Protein AF-A0A257CGD8-F1 (afdb_monomer_lite)

Foldseek 3Di:
DLVVLVVVLVVQLVVLVVVLVVVCVCLVDDLVVLVVVLVVCCPDPNVVVCCVVPNPVSVVSVVVSVVSVVCCVVCVVCVVVVSVCSSVVSNCVSVVVSVVVVVVVVVPDDDPDDD

Secondary structure (DSSP, 8-state):
-HHHHHHHHHHHHHHHHHHHHHHHHHHHS-THHHHHHHHHHHTSHHHHHHHHHSTTHHHHHHHHHHHHHHHHHHHTTTHHHHHHHHHHHHHHHHHHHHHHHHHHHHHHSPPP---

pLDDT: mean 77.37, std 9.09, range [54.97, 90.75]

Sequence (115 aa):
MMAALWIVTAIALLLWSALAAGLWALLSIDPAWVAELHTRMADTKLGDLLDVWLGGWDEWLAWAIELSQGLLRSLQGWLVWILGAVWGLGTLVVLGITGLLHLAIRESQPKPLSS

Structure (mmCIF, N/CA/C/O backbone):
data_AF-A0A257CGD8-F1
#
_entry.id   AF-A0A257CGD8-F1
#
loop_
_atom_site.group_PDB
_atom_site.id
_atom_site.type_symbol
_atom_site.label_atom_id
_atom_site.label_alt_id
_atom_site.label_comp_id
_atom_site.label_asym_id
_atom_site.label_entity_id
_atom_site.label_seq_id
_atom_site.pdbx_PDB_ins_code
_atom_site.Cartn_x
_atom_site.Cartn_y
_atom_site.Cartn_z
_atom_site.occupancy
_atom_site.B_iso_or_equiv
_atom_site.auth_seq_id
_atom_site.auth_comp_id
_atom_site.auth_asym_id
_atom_site.auth_atom_id
_atom_site.pdbx_PDB_model_num
ATOM 1 N N . MET A 1 1 ? -14.289 -3.463 22.677 1.00 66.88 1 MET A N 1
ATOM 2 C CA . MET A 1 1 ? -14.528 -2.854 21.345 1.00 66.88 1 MET A CA 1
ATOM 3 C C . MET A 1 1 ? -13.400 -1.914 20.936 1.00 66.88 1 MET A C 1
ATOM 5 O O . MET A 1 1 ? -12.874 -2.084 19.848 1.00 66.88 1 MET A O 1
ATOM 9 N N . MET A 1 2 ? -12.945 -1.010 21.813 1.00 74.50 2 MET A N 1
ATOM 10 C CA . MET A 1 2 ? -11.871 -0.063 21.476 1.00 74.50 2 MET A CA 1
ATOM 11 C C . MET A 1 2 ? -10.523 -0.688 21.122 1.00 74.50 2 MET A C 1
ATOM 13 O O . MET A 1 2 ? -9.925 -0.326 20.118 1.00 74.50 2 MET A O 1
ATOM 17 N N . ALA A 1 3 ? -10.063 -1.661 21.911 1.00 81.62 3 ALA A N 1
ATOM 18 C CA . ALA A 1 3 ? -8.816 -2.363 21.618 1.00 81.62 3 ALA A CA 1
ATOM 19 C C . ALA A 1 3 ? -8.881 -3.107 20.271 1.00 81.62 3 ALA A C 1
ATOM 21 O O . ALA A 1 3 ? -7.931 -3.067 19.503 1.00 81.62 3 ALA A O 1
ATOM 22 N N . ALA A 1 4 ? -10.026 -3.720 19.949 1.00 82.38 4 ALA A N 1
ATOM 23 C CA . ALA A 1 4 ? -10.228 -4.422 18.682 1.00 82.38 4 ALA A CA 1
ATOM 24 C C . ALA A 1 4 ? -10.179 -3.473 17.472 1.00 82.38 4 ALA A C 1
ATOM 26 O O . ALA A 1 4 ? -9.545 -3.814 16.479 1.00 82.38 4 ALA A O 1
ATOM 27 N N . LEU A 1 5 ? -10.777 -2.276 17.576 1.00 87.00 5 LEU A N 1
ATOM 28 C CA . LEU A 1 5 ? -10.689 -1.233 16.545 1.00 87.00 5 LEU A CA 1
ATOM 29 C C . LEU A 1 5 ? -9.220 -0.927 16.219 1.00 87.00 5 LEU A C 1
ATOM 31 O O . LEU A 1 5 ? -8.806 -1.037 15.073 1.00 87.00 5 LEU A O 1
ATOM 35 N N . TRP A 1 6 ? -8.420 -0.625 17.241 1.00 86.88 6 TRP A N 1
ATOM 36 C CA . TRP A 1 6 ? -7.012 -0.275 17.061 1.00 86.88 6 TRP A CA 1
ATOM 37 C C . TRP A 1 6 ? -6.139 -1.442 16.594 1.00 86.88 6 TRP A C 1
ATOM 39 O O . TRP A 1 6 ? -5.196 -1.214 15.840 1.00 86.88 6 TRP A O 1
ATOM 49 N N . ILE A 1 7 ? -6.457 -2.683 16.979 1.00 90.00 7 ILE A N 1
ATOM 50 C CA . ILE A 1 7 ? -5.786 -3.879 16.444 1.00 90.00 7 ILE A CA 1
ATOM 51 C C . ILE A 1 7 ? -6.052 -4.006 14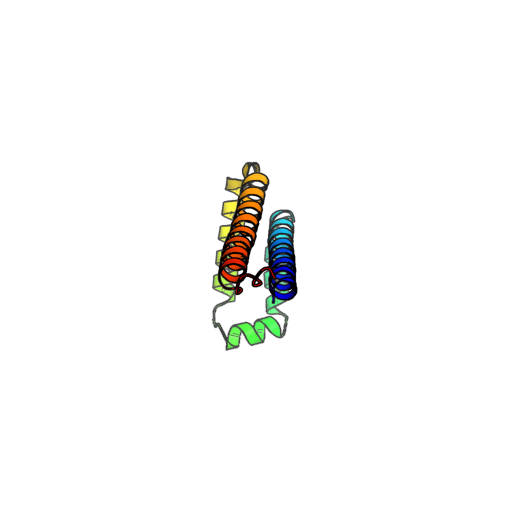.941 1.00 90.00 7 ILE A C 1
ATOM 53 O O . ILE A 1 7 ? -5.112 -4.191 14.173 1.00 90.00 7 ILE A O 1
ATOM 57 N N . VAL A 1 8 ? -7.306 -3.859 14.503 1.00 88.56 8 VAL A N 1
ATOM 58 C CA . VAL A 1 8 ? -7.655 -3.897 13.073 1.00 88.56 8 VAL A CA 1
ATOM 59 C C . VAL A 1 8 ? -6.971 -2.759 12.319 1.00 88.56 8 VAL A C 1
ATOM 61 O O . VAL A 1 8 ? -6.418 -2.992 11.248 1.00 88.56 8 VAL A O 1
ATOM 64 N N . THR A 1 9 ? -6.924 -1.556 12.889 1.00 87.62 9 THR A N 1
ATOM 65 C CA . THR A 1 9 ? -6.192 -0.424 12.307 1.00 87.62 9 THR A CA 1
ATOM 66 C C . THR A 1 9 ? -4.699 -0.711 12.184 1.00 87.62 9 THR A C 1
ATOM 68 O O . THR A 1 9 ? -4.114 -0.433 11.142 1.00 87.62 9 THR A O 1
ATOM 71 N N . ALA A 1 10 ? -4.074 -1.297 13.208 1.00 88.75 10 ALA A N 1
ATOM 72 C CA . ALA A 1 10 ? -2.664 -1.671 13.161 1.00 88.75 10 ALA A CA 1
ATOM 73 C C . ALA A 1 10 ? -2.397 -2.724 12.075 1.00 88.75 10 ALA A C 1
ATOM 75 O O . ALA A 1 10 ? -1.437 -2.589 11.321 1.00 88.75 10 ALA A O 1
ATOM 76 N N . ILE A 1 11 ? -3.275 -3.723 11.939 1.00 90.00 11 ILE A N 1
ATOM 77 C CA . ILE A 1 11 ? -3.202 -4.721 10.862 1.00 90.00 11 ILE A CA 1
ATOM 78 C C . ILE A 1 11 ? -3.372 -4.050 9.493 1.00 90.00 11 ILE A C 1
ATOM 80 O O . ILE A 1 11 ? -2.589 -4.314 8.586 1.00 90.00 11 ILE A O 1
ATOM 84 N N . ALA A 1 12 ? -4.344 -3.151 9.340 1.00 85.88 12 ALA A N 1
ATOM 85 C CA . ALA A 1 12 ? -4.567 -2.423 8.094 1.00 85.88 12 ALA A CA 1
ATOM 86 C C . ALA A 1 12 ? -3.353 -1.561 7.711 1.00 85.88 12 ALA A C 1
ATOM 88 O O . ALA A 1 12 ? -2.947 -1.560 6.552 1.00 85.88 12 ALA A O 1
ATOM 89 N N . LEU A 1 13 ? -2.728 -0.883 8.678 1.00 87.69 13 LEU A N 1
ATOM 90 C CA . LEU A 1 13 ? -1.504 -0.107 8.462 1.00 87.69 13 LEU A CA 1
ATOM 91 C C . LEU A 1 13 ? -0.296 -0.989 8.138 1.00 87.69 13 LEU A C 1
ATOM 93 O O . LEU A 1 13 ? 0.523 -0.606 7.304 1.00 87.69 13 LEU A O 1
ATOM 97 N N . LEU A 1 14 ? -0.185 -2.162 8.765 1.00 89.69 14 LEU A N 1
ATOM 98 C CA . LEU A 1 14 ? 0.845 -3.150 8.443 1.00 89.69 14 LEU A CA 1
ATOM 99 C C . LEU A 1 14 ? 0.684 -3.659 7.011 1.00 89.69 14 LEU A C 1
ATOM 101 O O . LEU A 1 14 ? 1.655 -3.660 6.262 1.00 89.69 14 LEU A O 1
ATOM 105 N N . LEU A 1 15 ? -0.535 -4.028 6.611 1.00 87.94 15 LEU A N 1
ATOM 106 C CA . LEU A 1 15 ? -0.837 -4.462 5.246 1.00 87.94 15 LEU A CA 1
ATOM 107 C C . LEU A 1 15 ? -0.585 -3.342 4.235 1.00 87.94 15 LEU A C 1
ATOM 109 O O . LEU A 1 15 ? 0.044 -3.575 3.208 1.00 87.94 15 LEU A O 1
ATOM 113 N N . TRP A 1 16 ? -1.009 -2.116 4.543 1.00 89.38 16 TRP A N 1
ATOM 114 C CA . TRP A 1 16 ? -0.750 -0.945 3.708 1.00 89.38 16 TRP A CA 1
ATOM 115 C C . TRP A 1 16 ? 0.746 -0.667 3.551 1.00 89.38 16 TRP A C 1
ATOM 117 O O . TRP A 1 16 ? 1.227 -0.426 2.447 1.00 89.38 16 TRP A O 1
ATOM 127 N N . SER A 1 17 ? 1.501 -0.755 4.645 1.00 85.19 17 SER A N 1
ATOM 128 C CA . SER A 1 17 ? 2.952 -0.566 4.624 1.00 85.19 17 SER A CA 1
ATOM 129 C C . SER A 1 17 ? 3.655 -1.693 3.871 1.00 85.19 17 SER A C 1
ATOM 131 O O . SER A 1 17 ? 4.589 -1.416 3.128 1.00 85.19 17 SER A O 1
ATOM 133 N N . ALA A 1 18 ? 3.186 -2.938 3.990 1.00 85.12 18 ALA A N 1
ATOM 134 C CA . ALA A 1 18 ? 3.693 -4.065 3.211 1.00 85.12 18 ALA A CA 1
ATOM 135 C C . ALA A 1 18 ? 3.407 -3.894 1.711 1.00 85.12 18 ALA A C 1
ATOM 137 O O . ALA A 1 18 ? 4.289 -4.142 0.895 1.00 85.12 18 ALA A O 1
ATOM 138 N N . LEU A 1 19 ? 2.216 -3.411 1.343 1.00 81.81 19 LEU A N 1
ATOM 139 C CA . LEU A 1 19 ? 1.865 -3.089 -0.042 1.00 81.81 19 LEU A CA 1
ATOM 140 C C . LEU A 1 19 ? 2.722 -1.948 -0.594 1.00 81.81 19 LEU A C 1
ATOM 142 O O . LEU A 1 19 ? 3.252 -2.067 -1.693 1.00 81.81 19 LEU A O 1
ATOM 146 N N . ALA A 1 20 ? 2.901 -0.867 0.165 1.00 81.88 20 ALA A N 1
ATOM 147 C CA . ALA A 1 20 ? 3.738 0.257 -0.242 1.00 81.88 20 ALA A CA 1
ATOM 148 C C . ALA A 1 20 ? 5.220 -0.135 -0.348 1.00 81.88 20 ALA A C 1
ATOM 150 O O . ALA A 1 20 ? 5.895 0.279 -1.286 1.00 81.88 20 ALA A O 1
ATOM 151 N N . ALA A 1 21 ? 5.717 -0.965 0.574 1.00 80.00 21 ALA A N 1
ATOM 152 C CA . ALA A 1 21 ? 7.071 -1.509 0.527 1.00 80.00 21 ALA A CA 1
ATOM 153 C C . ALA A 1 21 ? 7.254 -2.477 -0.646 1.00 80.00 21 ALA A C 1
ATOM 155 O O . ALA A 1 21 ? 8.277 -2.420 -1.320 1.00 80.00 21 ALA A O 1
ATOM 156 N N . GLY A 1 22 ? 6.257 -3.321 -0.925 1.00 77.38 22 GLY A N 1
ATOM 157 C CA . GLY A 1 22 ? 6.227 -4.183 -2.103 1.00 77.38 22 GLY A CA 1
ATOM 158 C C . GLY A 1 22 ? 6.262 -3.356 -3.382 1.00 77.38 22 GLY A C 1
ATOM 159 O O . GLY A 1 22 ? 7.129 -3.568 -4.218 1.00 77.38 22 GLY A O 1
ATOM 160 N N . LEU A 1 23 ? 5.400 -2.345 -3.493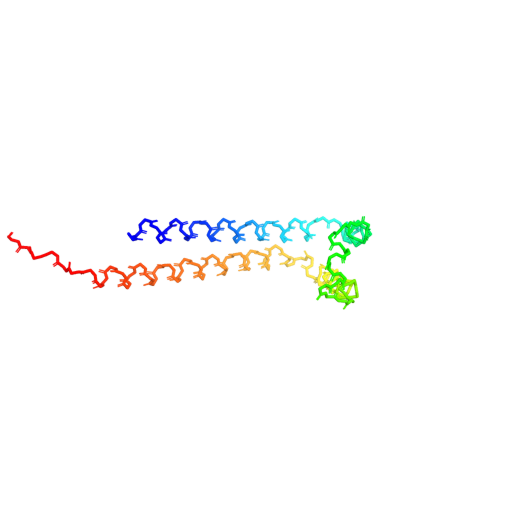 1.00 78.56 23 LEU A N 1
ATOM 161 C CA . LEU A 1 23 ? 5.382 -1.422 -4.624 1.00 78.56 23 LEU A CA 1
ATOM 162 C C . LEU A 1 23 ? 6.722 -0.687 -4.776 1.00 78.56 23 LEU A C 1
ATOM 164 O O . LEU A 1 23 ? 7.244 -0.591 -5.879 1.00 78.56 23 LEU A O 1
ATOM 168 N N . TRP A 1 24 ? 7.322 -0.219 -3.682 1.00 71.19 24 TRP A N 1
ATOM 169 C CA . TRP A 1 24 ? 8.647 0.399 -3.712 1.00 71.19 24 TRP A CA 1
ATOM 170 C C . TRP A 1 24 ? 9.728 -0.587 -4.171 1.00 71.19 24 TRP A C 1
ATOM 172 O O . TRP A 1 24 ? 10.518 -0.250 -5.048 1.00 71.19 24 TRP A O 1
ATOM 182 N N . ALA A 1 25 ? 9.732 -1.818 -3.652 1.00 71.00 25 ALA A N 1
ATOM 183 C CA . ALA A 1 25 ? 10.662 -2.865 -4.064 1.00 71.00 25 ALA A CA 1
ATOM 184 C C . ALA A 1 25 ? 10.518 -3.169 -5.562 1.00 71.00 25 ALA A C 1
ATOM 186 O O . ALA A 1 25 ? 11.510 -3.119 -6.284 1.00 71.00 25 ALA A O 1
ATOM 187 N N . LEU A 1 26 ? 9.284 -3.364 -6.041 1.00 67.44 26 LEU A N 1
ATOM 188 C CA . LEU A 1 26 ? 8.962 -3.552 -7.457 1.00 67.44 26 LEU A CA 1
ATOM 189 C C . LEU A 1 26 ? 9.518 -2.416 -8.331 1.00 67.44 26 LEU A C 1
ATOM 191 O O . LEU A 1 26 ? 10.098 -2.660 -9.385 1.00 67.44 26 LEU A O 1
ATOM 195 N N . LEU A 1 27 ? 9.338 -1.171 -7.897 1.00 67.81 27 LEU A N 1
ATOM 196 C CA . LEU A 1 27 ? 9.719 0.011 -8.666 1.00 67.81 27 LEU A CA 1
ATOM 197 C C . LEU A 1 27 ? 11.214 0.371 -8.538 1.00 67.81 27 LEU A C 1
ATOM 199 O O . LEU A 1 27 ? 11.727 1.137 -9.351 1.00 67.81 27 LEU A O 1
ATOM 203 N N . SER A 1 28 ? 11.908 -0.152 -7.523 1.00 65.38 28 SER A N 1
ATOM 204 C CA . SER A 1 28 ? 13.331 0.113 -7.251 1.00 65.38 28 SER A CA 1
ATOM 205 C C . SER A 1 28 ? 14.293 -0.889 -7.901 1.00 65.38 28 SER A C 1
ATOM 207 O O . SER A 1 28 ? 15.471 -0.573 -8.068 1.00 65.38 28 SER A O 1
ATOM 209 N N . ILE A 1 29 ? 13.813 -2.084 -8.266 1.00 62.72 29 ILE A N 1
ATOM 210 C CA . ILE A 1 29 ? 14.606 -3.123 -8.938 1.00 62.72 29 ILE A CA 1
ATOM 211 C C . ILE A 1 29 ? 14.552 -2.885 -10.457 1.00 62.72 29 ILE A C 1
ATOM 213 O O . ILE A 1 29 ? 13.525 -2.473 -10.993 1.00 62.72 29 ILE A O 1
ATOM 217 N N . ASP A 1 30 ? 15.665 -3.149 -11.147 1.00 63.09 30 ASP A N 1
ATOM 218 C CA . ASP A 1 30 ? 15.832 -3.004 -12.601 1.00 63.09 30 ASP A CA 1
ATOM 219 C C . ASP A 1 30 ? 14.647 -3.590 -13.398 1.00 63.09 30 ASP A C 1
ATOM 221 O O . ASP A 1 30 ? 14.408 -4.790 -13.282 1.00 63.09 30 ASP A O 1
ATOM 225 N N . PRO A 1 31 ? 13.940 -2.815 -14.246 1.00 59.66 31 PRO A N 1
ATOM 226 C CA . PRO A 1 31 ? 12.746 -3.258 -14.978 1.00 59.66 31 PRO A CA 1
ATOM 227 C C . PRO A 1 31 ? 12.879 -4.581 -15.756 1.00 59.66 31 PRO A C 1
ATOM 229 O O . PRO A 1 31 ? 11.854 -5.172 -16.107 1.00 59.66 31 PRO A O 1
ATOM 232 N N . ALA A 1 32 ? 14.098 -5.080 -15.992 1.00 64.88 32 ALA A N 1
ATOM 233 C CA . ALA A 1 32 ? 14.359 -6.436 -16.476 1.00 64.88 32 ALA A CA 1
ATOM 234 C C . ALA A 1 32 ? 13.701 -7.552 -15.631 1.00 64.88 32 ALA A C 1
ATOM 236 O O . ALA A 1 32 ? 13.252 -8.552 -16.197 1.00 64.88 32 ALA A O 1
ATOM 237 N N . TRP A 1 33 ? 13.563 -7.379 -14.307 1.00 66.56 33 TRP A N 1
ATOM 238 C CA . TRP A 1 33 ? 12.948 -8.382 -13.417 1.00 66.56 33 TRP A CA 1
ATOM 239 C C . TRP A 1 33 ? 11.476 -8.654 -13.769 1.00 66.56 33 TRP A C 1
ATOM 241 O O . TRP A 1 33 ? 10.955 -9.741 -13.526 1.00 66.56 33 TRP A O 1
ATOM 251 N N . VAL A 1 34 ? 10.806 -7.675 -14.379 1.00 63.78 34 VAL A N 1
ATOM 252 C CA . VAL A 1 34 ? 9.391 -7.741 -14.742 1.00 63.78 34 VAL A CA 1
ATOM 253 C C . VAL A 1 34 ? 9.162 -8.635 -15.969 1.00 63.78 34 VAL A C 1
ATOM 255 O O . VAL A 1 34 ? 8.215 -9.420 -16.004 1.00 63.78 34 VAL A O 1
ATOM 258 N N . ALA A 1 35 ? 10.075 -8.582 -16.945 1.00 63.16 35 ALA A N 1
ATOM 259 C CA . ALA A 1 35 ? 10.087 -9.501 -18.086 1.00 63.16 35 ALA A CA 1
ATOM 260 C C . ALA A 1 35 ? 10.391 -10.946 -17.640 1.00 63.16 35 ALA A C 1
ATOM 262 O O . ALA A 1 35 ? 9.839 -11.917 -18.167 1.00 63.16 35 ALA A O 1
ATOM 263 N N . GLU A 1 36 ? 11.221 -11.088 -16.607 1.00 70.69 36 GLU A N 1
ATOM 264 C CA . GLU A 1 36 ? 11.507 -12.378 -15.984 1.00 70.69 36 GLU A CA 1
ATOM 265 C C . GLU A 1 36 ? 10.302 -12.913 -15.188 1.00 70.69 36 GLU A C 1
ATOM 267 O O . GLU A 1 36 ? 10.044 -14.116 -15.199 1.00 70.69 36 GLU A O 1
ATOM 272 N N . LEU A 1 37 ? 9.512 -12.035 -14.557 1.00 69.06 37 LEU A N 1
ATOM 273 C CA . LEU A 1 37 ? 8.293 -12.397 -13.827 1.00 69.06 37 LEU A CA 1
ATOM 274 C C . LEU A 1 37 ? 7.206 -12.963 -14.752 1.00 69.06 37 LEU A C 1
ATOM 276 O O . LEU A 1 37 ? 6.573 -13.951 -14.391 1.00 69.06 37 LEU A O 1
ATOM 280 N N . HIS A 1 38 ? 7.018 -12.376 -15.940 1.00 65.06 38 HIS A N 1
ATOM 281 C CA . HIS A 1 38 ? 6.099 -12.903 -16.957 1.00 65.06 38 HIS A CA 1
ATOM 282 C C . HIS A 1 38 ? 6.485 -14.335 -17.352 1.00 65.06 38 HIS A C 1
ATOM 284 O O . HIS A 1 38 ? 5.675 -15.253 -17.250 1.00 65.06 38 HIS A O 1
ATOM 290 N N . THR A 1 39 ? 7.763 -14.540 -17.684 1.00 68.50 39 THR A N 1
ATOM 291 C CA . THR A 1 39 ? 8.303 -15.861 -18.041 1.00 68.50 39 THR A CA 1
ATOM 292 C C . THR A 1 39 ? 8.139 -16.870 -16.899 1.00 68.50 39 THR A C 1
ATOM 294 O O . THR A 1 39 ? 7.729 -18.004 -17.120 1.00 68.50 39 THR A O 1
ATOM 297 N N . ARG A 1 40 ? 8.401 -16.456 -15.652 1.00 71.44 40 ARG A N 1
ATOM 298 C CA . ARG A 1 40 ? 8.262 -17.328 -14.476 1.00 71.44 40 ARG A CA 1
ATOM 299 C C . ARG A 1 40 ? 6.809 -17.628 -14.112 1.00 71.44 40 ARG A C 1
ATOM 301 O O . ARG A 1 40 ? 6.554 -18.706 -13.591 1.00 71.44 40 ARG A O 1
ATOM 308 N N . MET A 1 41 ? 5.872 -16.705 -14.331 1.00 68.62 41 MET A N 1
ATOM 309 C CA . MET A 1 41 ? 4.454 -16.947 -14.042 1.00 68.62 41 MET A CA 1
ATOM 310 C C . MET A 1 41 ? 3.804 -17.852 -15.085 1.00 68.62 41 MET A C 1
ATOM 312 O O . MET A 1 41 ? 3.022 -18.717 -14.691 1.00 68.62 41 MET A O 1
ATOM 316 N N . ALA A 1 42 ? 4.179 -17.714 -16.361 1.00 68.19 42 ALA A N 1
ATOM 317 C CA . ALA A 1 42 ? 3.706 -18.578 -17.442 1.00 68.19 42 ALA A CA 1
ATOM 318 C C . ALA A 1 42 ? 4.038 -20.066 -17.203 1.00 68.19 42 ALA A C 1
ATOM 320 O O . ALA A 1 42 ? 3.235 -20.930 -17.523 1.00 68.19 42 ALA A O 1
ATOM 321 N N . ASP A 1 43 ? 5.169 -20.361 -16.554 1.00 72.56 43 ASP A N 1
ATOM 322 C CA . ASP A 1 43 ? 5.597 -21.733 -16.231 1.00 72.56 43 ASP A CA 1
ATOM 323 C C . ASP A 1 43 ? 5.049 -22.274 -14.892 1.00 72.56 43 ASP A C 1
ATOM 325 O O . ASP A 1 43 ? 5.430 -23.357 -14.436 1.00 72.56 43 ASP A O 1
ATOM 329 N N . THR A 1 44 ? 4.162 -21.540 -14.211 1.00 74.69 44 THR A N 1
ATOM 330 C CA . THR A 1 44 ? 3.611 -21.965 -12.913 1.00 74.69 44 THR A CA 1
ATOM 331 C C . THR A 1 44 ? 2.143 -22.349 -13.005 1.00 74.69 44 THR A C 1
ATOM 333 O O . THR A 1 44 ? 1.371 -21.740 -13.734 1.00 74.69 44 THR A O 1
ATOM 336 N N . LYS A 1 45 ? 1.705 -23.258 -12.119 1.00 75.81 45 LYS A N 1
ATOM 337 C CA . LYS A 1 45 ? 0.276 -23.581 -11.905 1.00 75.81 45 LYS A CA 1
ATOM 338 C C . LYS A 1 45 ? -0.611 -22.359 -11.637 1.00 75.81 45 LYS A C 1
ATOM 340 O O . LYS A 1 45 ? -1.831 -22.451 -11.706 1.00 75.81 45 LYS A O 1
ATOM 345 N N . LEU A 1 46 ? -0.003 -21.247 -11.235 1.00 71.81 46 LEU A N 1
ATOM 346 C CA . LEU A 1 46 ? -0.686 -19.993 -10.973 1.00 71.81 46 LEU A CA 1
ATOM 347 C C . LEU A 1 46 ? -1.046 -19.276 -12.284 1.00 71.81 46 LEU A C 1
ATOM 349 O O . LEU A 1 46 ? -2.135 -18.719 -12.358 1.00 71.81 46 LEU A O 1
ATOM 353 N N . GLY A 1 47 ? -0.193 -19.374 -13.312 1.00 70.38 47 GLY A N 1
ATOM 354 C CA . GLY A 1 47 ? -0.495 -18.959 -14.685 1.00 70.38 47 GLY A CA 1
ATOM 355 C C . GLY A 1 47 ? -1.642 -19.772 -15.283 1.00 70.38 47 GLY A C 1
ATOM 356 O O . GLY A 1 47 ? -2.613 -19.187 -15.747 1.00 70.38 47 GLY A O 1
ATOM 357 N N . ASP A 1 48 ? -1.618 -21.101 -15.128 1.00 77.25 48 ASP A N 1
ATOM 358 C CA . ASP A 1 48 ? -2.715 -21.975 -15.586 1.00 77.25 48 ASP A CA 1
ATOM 359 C C . ASP A 1 48 ? -4.061 -21.628 -14.922 1.00 77.25 48 ASP A C 1
ATOM 361 O O . ASP A 1 48 ? -5.116 -21.629 -15.556 1.00 77.25 48 ASP A O 1
ATOM 365 N N . LEU A 1 49 ? -4.045 -21.334 -13.616 1.00 82.19 49 LEU A N 1
ATOM 366 C CA . LEU A 1 49 ? -5.241 -20.918 -12.877 1.00 82.19 49 LEU A CA 1
ATOM 367 C C . LEU A 1 49 ? -5.737 -19.538 -13.317 1.00 82.19 49 LEU A C 1
ATOM 369 O O . LEU A 1 49 ? -6.951 -19.326 -13.383 1.00 82.19 49 LEU A O 1
ATOM 373 N N . LEU A 1 50 ? -4.815 -18.614 -13.594 1.00 78.44 50 LEU A N 1
ATOM 374 C CA . LEU A 1 50 ? -5.128 -17.279 -14.093 1.00 78.44 50 LEU A CA 1
ATOM 375 C C . LEU A 1 50 ? -5.723 -17.333 -15.496 1.00 78.44 50 LEU A C 1
ATOM 377 O O . LEU A 1 50 ? -6.718 -16.659 -15.718 1.00 78.44 50 LEU A O 1
ATOM 381 N N . ASP A 1 51 ? -5.221 -18.184 -16.387 1.00 80.69 51 ASP A N 1
ATOM 382 C CA . ASP A 1 51 ? -5.797 -18.368 -17.724 1.00 80.69 51 ASP A CA 1
ATOM 383 C C . ASP A 1 51 ? -7.232 -18.894 -17.681 1.00 80.69 51 ASP A C 1
ATOM 385 O O . ASP A 1 51 ? -8.087 -18.466 -18.458 1.00 80.69 51 ASP A O 1
ATOM 389 N N . VAL A 1 52 ? -7.533 -19.792 -16.739 1.00 83.25 52 VAL A N 1
ATOM 390 C CA . VAL A 1 52 ? -8.892 -20.323 -16.559 1.00 83.25 52 VAL A CA 1
ATOM 391 C C . VAL A 1 52 ? -9.851 -19.255 -16.029 1.00 83.25 52 VAL A C 1
ATOM 393 O O . VAL A 1 52 ? -11.020 -19.227 -16.415 1.00 83.25 52 VAL A O 1
ATOM 396 N N . TRP A 1 53 ? -9.385 -18.395 -15.122 1.00 82.38 53 TRP A N 1
ATOM 397 C CA . TRP A 1 53 ? -10.218 -17.363 -14.497 1.00 82.38 53 TRP A CA 1
ATOM 398 C C . TRP A 1 53 ? -10.310 -16.072 -15.310 1.00 82.38 53 TRP A C 1
ATOM 400 O O . TRP A 1 53 ? -11.315 -15.363 -15.240 1.00 82.38 53 TRP A O 1
ATOM 410 N N . LEU A 1 54 ? -9.250 -15.747 -16.038 1.00 73.44 54 LEU A N 1
ATOM 411 C CA . LEU A 1 54 ? -9.020 -14.461 -16.669 1.00 73.44 54 LEU A CA 1
ATOM 412 C C . LEU A 1 54 ? -8.204 -14.682 -17.951 1.00 73.44 54 LEU A C 1
ATOM 414 O O . LEU A 1 54 ? -7.026 -14.350 -18.033 1.00 73.44 54 LEU A O 1
ATOM 418 N N . GLY A 1 55 ? -8.843 -15.279 -18.957 1.00 75.62 55 GLY A N 1
ATOM 419 C CA . GLY A 1 55 ? -8.213 -15.500 -20.258 1.00 75.62 55 GLY A CA 1
ATOM 420 C C . GLY A 1 55 ? -7.681 -14.191 -20.852 1.00 75.62 55 GLY A C 1
ATOM 421 O O . GLY A 1 55 ? -8.397 -13.186 -20.877 1.00 75.62 55 GLY A O 1
ATOM 422 N N . GLY A 1 56 ? -6.425 -14.205 -21.304 1.00 75.25 56 GLY A N 1
ATOM 423 C CA . GLY A 1 56 ? -5.717 -13.014 -21.790 1.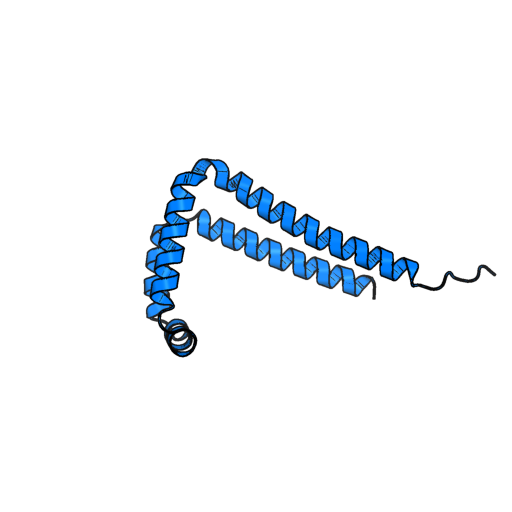00 75.25 56 GLY A CA 1
ATOM 424 C C . GLY A 1 56 ? -5.065 -12.170 -20.685 1.00 75.25 56 GLY A C 1
ATOM 425 O O . GLY A 1 56 ? -4.752 -11.000 -20.904 1.00 75.25 56 GLY A O 1
ATOM 426 N N . TRP A 1 57 ? -4.899 -12.705 -19.467 1.00 79.88 57 TRP A N 1
ATOM 427 C CA . TRP A 1 57 ? -4.215 -12.001 -18.371 1.00 79.88 57 TRP A CA 1
ATOM 428 C C . TRP A 1 57 ? -2.761 -11.650 -18.709 1.00 79.88 57 TRP A C 1
ATOM 430 O O . TRP A 1 57 ? -2.238 -10.681 -18.162 1.00 79.88 57 TRP A O 1
ATOM 440 N N . ASP A 1 58 ? -2.124 -12.412 -19.594 1.00 73.44 58 ASP A N 1
ATOM 441 C CA . ASP A 1 58 ? -0.769 -12.209 -20.098 1.00 73.44 58 ASP A CA 1
ATOM 442 C C . ASP A 1 58 ? -0.646 -10.891 -20.875 1.00 73.44 58 ASP A C 1
ATOM 444 O O . ASP A 1 58 ? 0.267 -10.106 -20.613 1.00 73.44 58 ASP A O 1
ATOM 448 N N . GLU A 1 59 ? -1.614 -10.579 -21.740 1.00 78.94 59 GLU A N 1
ATOM 449 C CA . GLU A 1 59 ? -1.680 -9.311 -22.480 1.00 78.94 59 GLU A CA 1
ATOM 450 C C . GLU A 1 59 ? -1.914 -8.120 -21.541 1.00 78.94 59 GLU A C 1
ATOM 452 O O . GLU A 1 59 ? -1.261 -7.078 -21.662 1.00 78.94 59 GLU A O 1
ATOM 457 N N . TRP A 1 60 ? -2.800 -8.279 -20.552 1.00 77.56 60 TRP A N 1
ATOM 458 C CA . TRP A 1 60 ? -3.030 -7.261 -19.520 1.00 77.56 60 TRP A CA 1
ATOM 459 C C . TRP A 1 60 ? -1.802 -7.040 -18.646 1.00 77.56 60 TRP A C 1
ATOM 461 O O . TRP A 1 60 ? -1.492 -5.897 -18.295 1.00 77.56 60 TRP A O 1
ATOM 471 N N . LEU A 1 61 ? -1.097 -8.117 -18.302 1.00 76.19 61 LEU A N 1
ATOM 472 C CA . LEU A 1 61 ? 0.144 -8.042 -17.556 1.00 76.19 61 LEU A CA 1
ATOM 473 C C . LEU A 1 61 ? 1.200 -7.320 -18.393 1.00 76.19 61 LEU A C 1
ATOM 475 O O . LEU A 1 61 ? 1.767 -6.346 -17.914 1.00 76.19 61 LEU A O 1
ATOM 479 N N . ALA A 1 62 ? 1.420 -7.722 -19.646 1.00 73.44 62 ALA A N 1
ATOM 480 C CA . ALA A 1 62 ? 2.370 -7.080 -20.552 1.00 73.44 62 ALA A CA 1
ATOM 481 C C . ALA A 1 62 ? 2.081 -5.578 -20.710 1.00 73.44 62 ALA A C 1
ATOM 483 O O . ALA A 1 62 ? 2.989 -4.755 -20.570 1.00 73.44 62 ALA A O 1
ATOM 484 N N . TRP A 1 63 ? 0.812 -5.202 -20.886 1.00 77.69 63 TRP A N 1
ATOM 485 C CA . TRP A 1 63 ? 0.402 -3.801 -20.964 1.00 77.69 63 TRP A CA 1
ATOM 486 C C . TRP A 1 63 ? 0.653 -3.041 -19.656 1.00 77.69 63 TRP A C 1
ATOM 488 O O . TRP A 1 63 ? 1.203 -1.938 -19.665 1.00 77.69 63 TRP A O 1
ATOM 498 N N . ALA A 1 64 ? 0.309 -3.636 -18.511 1.00 71.12 64 ALA A N 1
ATOM 499 C CA . ALA A 1 64 ? 0.580 -3.044 -17.204 1.00 71.12 64 ALA A CA 1
ATOM 500 C C . ALA A 1 64 ? 2.087 -2.856 -16.975 1.00 71.12 64 ALA A C 1
ATOM 502 O O . ALA A 1 64 ? 2.501 -1.847 -16.403 1.00 71.12 64 ALA A O 1
ATOM 503 N N . ILE A 1 65 ? 2.910 -3.789 -17.455 1.00 71.62 65 ILE A N 1
ATOM 504 C CA . ILE A 1 65 ? 4.371 -3.745 -17.374 1.00 71.62 65 ILE A CA 1
ATOM 505 C C . ILE A 1 65 ? 4.930 -2.610 -18.235 1.00 71.62 65 ILE A C 1
ATOM 507 O O . ILE A 1 65 ? 5.698 -1.793 -17.725 1.00 71.62 65 ILE A O 1
ATOM 511 N N . GLU A 1 66 ? 4.531 -2.512 -19.503 1.00 74.25 66 GLU A N 1
ATOM 512 C CA . GLU A 1 66 ? 4.965 -1.432 -20.398 1.00 74.25 66 GLU A CA 1
ATOM 513 C C . GLU A 1 66 ? 4.567 -0.056 -19.861 1.00 74.25 66 GLU A C 1
ATOM 515 O O . GLU A 1 66 ? 5.383 0.871 -19.833 1.00 74.25 66 GLU A O 1
ATOM 520 N N . LEU A 1 67 ? 3.337 0.066 -19.362 1.00 74.31 67 LEU A N 1
ATOM 521 C CA . LEU A 1 67 ? 2.834 1.304 -18.781 1.00 74.31 67 LEU A CA 1
ATOM 522 C C . LEU A 1 67 ? 3.610 1.674 -17.510 1.00 74.31 67 LEU A C 1
ATOM 524 O O . LEU A 1 67 ? 3.987 2.834 -17.330 1.00 74.31 67 LEU A O 1
ATOM 528 N N . SER A 1 68 ? 3.920 0.683 -16.670 1.00 69.56 68 SER A N 1
ATOM 529 C CA . SER A 1 68 ? 4.749 0.856 -15.472 1.00 69.56 68 SER A CA 1
ATOM 530 C C . SER A 1 68 ? 6.166 1.302 -15.825 1.00 69.56 68 SER A C 1
ATOM 532 O O . SER A 1 68 ? 6.672 2.241 -15.216 1.00 69.56 68 SER A O 1
ATOM 534 N N . GLN A 1 69 ? 6.802 0.686 -16.825 1.00 70.25 69 GLN A N 1
ATOM 535 C CA . GLN A 1 69 ? 8.146 1.054 -17.283 1.00 70.25 69 GLN A CA 1
ATOM 536 C C . GLN A 1 69 ? 8.179 2.450 -17.925 1.00 70.25 69 GLN A C 1
ATOM 538 O O . GLN A 1 69 ? 9.127 3.210 -17.704 1.00 70.25 69 GLN A O 1
ATOM 543 N N . GLY A 1 70 ? 7.142 2.811 -18.688 1.00 71.12 70 GLY A N 1
ATOM 544 C CA . GLY A 1 70 ? 6.972 4.148 -19.259 1.00 71.12 70 GLY A CA 1
ATOM 545 C C . GLY A 1 70 ? 6.819 5.218 -18.178 1.00 71.12 70 GLY A C 1
ATOM 546 O O . GLY A 1 70 ? 7.548 6.212 -18.177 1.00 71.12 70 GLY A O 1
ATOM 547 N N . LEU A 1 71 ? 5.943 4.972 -17.200 1.00 68.69 71 LEU A N 1
ATOM 548 C CA . LEU A 1 71 ? 5.767 5.840 -16.033 1.00 68.69 71 LEU A CA 1
ATOM 549 C C . LEU A 1 71 ? 7.049 5.950 -15.204 1.00 68.69 71 LEU A C 1
ATOM 551 O O . LEU A 1 71 ? 7.429 7.055 -14.826 1.00 68.69 71 LEU A O 1
ATOM 555 N N . LEU A 1 72 ? 7.749 4.839 -14.965 1.00 67.44 72 LEU A N 1
ATOM 556 C CA . LEU A 1 72 ? 9.015 4.802 -14.228 1.00 67.44 72 LEU A CA 1
ATOM 557 C C . LEU A 1 72 ? 10.106 5.643 -14.894 1.00 67.44 72 LEU A C 1
ATOM 559 O O . LEU A 1 72 ? 10.800 6.388 -14.204 1.00 67.44 72 LEU A O 1
ATOM 563 N N . ARG A 1 73 ? 10.242 5.570 -16.225 1.00 69.06 73 ARG A N 1
ATOM 564 C CA . ARG A 1 73 ? 11.191 6.418 -16.968 1.00 69.06 73 ARG A CA 1
ATOM 565 C C . ARG A 1 73 ? 10.829 7.896 -16.879 1.00 69.06 73 ARG A C 1
ATOM 567 O O . ARG A 1 73 ? 11.716 8.722 -16.688 1.00 69.06 73 ARG A O 1
ATOM 574 N N . SER A 1 74 ? 9.547 8.240 -16.991 1.00 69.44 74 SER A N 1
ATOM 575 C CA . SER A 1 74 ? 9.103 9.639 -16.927 1.00 69.44 74 SER A CA 1
ATOM 576 C C . SER A 1 74 ? 9.131 10.228 -15.514 1.00 69.44 74 SER A C 1
ATOM 578 O O . SER A 1 74 ? 9.307 11.435 -15.362 1.00 69.44 74 SER A O 1
ATOM 580 N N . LEU A 1 75 ? 8.973 9.401 -14.479 1.00 69.50 75 LEU A N 1
ATOM 581 C CA . LEU A 1 75 ? 8.826 9.834 -13.084 1.00 69.50 75 LEU A CA 1
ATOM 582 C C . LEU A 1 75 ? 10.025 9.466 -12.207 1.00 69.50 75 LEU A C 1
ATOM 584 O O . LEU A 1 75 ? 9.942 9.584 -10.986 1.00 69.50 75 LEU A O 1
ATOM 588 N N . GLN A 1 76 ? 11.151 9.069 -12.803 1.00 67.00 76 GLN A N 1
ATOM 589 C CA . GLN A 1 76 ? 12.323 8.550 -12.089 1.00 67.00 76 GLN A CA 1
ATOM 590 C C . GLN A 1 76 ? 12.827 9.496 -10.980 1.00 67.00 76 GLN A C 1
ATOM 592 O O . GLN A 1 76 ? 13.237 9.040 -9.917 1.00 67.00 76 GLN A O 1
ATOM 597 N N . GLY A 1 77 ? 12.720 10.817 -11.178 1.00 72.25 77 GLY A N 1
ATOM 598 C CA . GLY A 1 77 ? 13.076 11.826 -10.167 1.00 72.25 77 GLY A CA 1
ATOM 599 C C . GLY A 1 77 ? 12.006 12.097 -9.097 1.00 72.25 77 GLY A C 1
ATOM 600 O O . GLY A 1 77 ? 12.322 12.614 -8.028 1.00 72.25 77 GLY A O 1
ATOM 601 N N . TRP A 1 78 ? 10.746 11.743 -9.356 1.00 76.62 78 TRP A N 1
ATOM 602 C CA . TRP A 1 78 ? 9.601 12.000 -8.470 1.00 76.62 78 TRP A CA 1
ATOM 603 C C . TRP A 1 78 ? 9.095 10.748 -7.752 1.00 76.62 78 TRP A C 1
ATOM 605 O O . TRP A 1 78 ? 8.236 10.849 -6.880 1.00 76.62 78 TRP A O 1
ATOM 615 N N . LEU A 1 79 ? 9.638 9.578 -8.083 1.00 75.00 79 LEU A N 1
ATOM 616 C CA . LEU A 1 79 ? 9.185 8.277 -7.599 1.00 75.00 79 LEU A CA 1
ATOM 617 C C . LEU A 1 79 ? 9.102 8.206 -6.067 1.00 75.00 79 LEU A C 1
ATOM 619 O O . LEU A 1 79 ? 8.091 7.773 -5.520 1.00 75.00 79 LEU A O 1
ATOM 623 N N . VAL A 1 80 ? 10.132 8.703 -5.375 1.00 77.50 80 VAL A N 1
ATOM 624 C CA . VAL A 1 80 ? 10.186 8.754 -3.903 1.00 77.50 80 VAL A CA 1
ATOM 625 C C . VAL A 1 80 ? 9.082 9.648 -3.335 1.00 77.50 80 VAL A C 1
ATOM 627 O O . VAL A 1 80 ? 8.439 9.283 -2.354 1.00 77.50 80 VAL A O 1
ATOM 630 N N . TRP A 1 81 ? 8.817 10.793 -3.968 1.00 81.44 81 TRP A N 1
ATOM 631 C CA . TRP A 1 81 ? 7.777 11.726 -3.535 1.00 81.44 81 TRP A CA 1
ATOM 632 C C . TRP A 1 81 ? 6.375 11.178 -3.775 1.00 81.44 81 TRP A C 1
ATOM 634 O O . TRP A 1 81 ? 5.521 11.305 -2.904 1.00 81.44 81 TRP A O 1
ATOM 644 N N . ILE A 1 82 ? 6.143 10.529 -4.917 1.00 79.81 82 ILE A N 1
ATOM 645 C CA . ILE A 1 82 ? 4.857 9.907 -5.246 1.00 79.81 82 ILE A CA 1
ATOM 646 C C . ILE A 1 82 ? 4.584 8.735 -4.301 1.00 79.81 82 ILE A C 1
ATOM 648 O O . ILE A 1 82 ? 3.499 8.659 -3.732 1.00 79.81 82 ILE A O 1
ATOM 652 N N . LEU A 1 83 ? 5.567 7.862 -4.068 1.00 81.19 83 LEU A N 1
ATOM 653 C CA . LEU A 1 83 ? 5.430 6.740 -3.132 1.00 81.19 83 LEU A CA 1
ATOM 654 C C . LEU A 1 83 ? 5.223 7.222 -1.695 1.00 81.19 83 LEU A C 1
ATOM 656 O O . LEU A 1 83 ? 4.354 6.702 -0.997 1.00 81.19 83 LEU A O 1
ATOM 660 N N . GLY A 1 84 ? 5.957 8.256 -1.275 1.00 83.25 84 GLY A N 1
ATOM 661 C CA . GLY A 1 84 ? 5.762 8.898 0.024 1.00 83.25 84 GLY A CA 1
ATOM 662 C C . GLY A 1 84 ? 4.376 9.530 0.161 1.00 83.25 84 GLY A C 1
ATOM 663 O O . GLY A 1 84 ? 3.726 9.361 1.192 1.00 83.25 84 GLY A O 1
ATOM 664 N N . ALA A 1 85 ? 3.888 10.198 -0.887 1.00 85.12 85 ALA A N 1
ATOM 665 C CA . ALA A 1 85 ? 2.554 10.785 -0.919 1.00 85.12 85 ALA A CA 1
ATOM 666 C C . ALA A 1 85 ? 1.468 9.708 -0.853 1.00 85.12 85 ALA A C 1
ATOM 668 O O . ALA A 1 85 ? 0.567 9.823 -0.030 1.00 85.12 85 ALA A O 1
ATOM 669 N N . VAL A 1 86 ? 1.573 8.641 -1.651 1.00 84.81 86 VAL A N 1
ATOM 670 C CA . VAL A 1 86 ? 0.632 7.512 -1.628 1.00 84.81 86 VAL A CA 1
ATOM 671 C C . VAL A 1 86 ? 0.619 6.874 -0.242 1.00 84.81 86 VAL A C 1
ATOM 673 O O . VAL A 1 86 ? -0.445 6.780 0.371 1.00 84.81 86 VAL A O 1
ATOM 676 N N . TRP A 1 87 ? 1.786 6.511 0.299 1.00 88.19 87 TRP A N 1
ATOM 677 C CA . TRP A 1 87 ? 1.883 5.902 1.626 1.00 88.19 87 TRP A CA 1
ATOM 678 C C . TRP A 1 87 ? 1.306 6.807 2.723 1.00 88.19 87 TRP A C 1
ATOM 680 O O . TRP A 1 87 ? 0.509 6.343 3.548 1.00 88.19 87 TRP A O 1
ATOM 690 N N . GLY A 1 88 ? 1.656 8.097 2.704 1.00 87.69 88 GLY A N 1
ATOM 691 C CA . GLY A 1 88 ? 1.176 9.091 3.660 1.00 87.69 88 GLY A CA 1
ATOM 692 C C . GLY A 1 88 ? -0.334 9.307 3.573 1.00 87.69 88 GLY A C 1
ATOM 693 O O . GLY A 1 88 ? -1.012 9.306 4.599 1.00 87.69 88 GLY A O 1
ATOM 694 N N . LEU A 1 89 ? -0.882 9.414 2.360 1.00 89.38 89 LEU A N 1
ATOM 695 C CA . LEU A 1 89 ? -2.316 9.592 2.136 1.00 89.38 89 LEU A CA 1
ATOM 696 C C . LEU A 1 89 ? -3.106 8.373 2.627 1.00 89.38 89 LEU A C 1
ATOM 698 O O . LEU A 1 89 ? -4.086 8.531 3.352 1.00 89.38 89 LEU A O 1
ATOM 702 N N . GLY A 1 90 ? -2.650 7.159 2.304 1.00 84.81 90 GLY A N 1
ATOM 703 C CA . GLY A 1 90 ? -3.279 5.928 2.787 1.00 84.81 90 GLY A CA 1
ATOM 704 C C . GLY A 1 90 ? -3.243 5.811 4.314 1.00 84.81 90 GLY A C 1
ATOM 705 O O . GLY A 1 90 ? -4.254 5.482 4.934 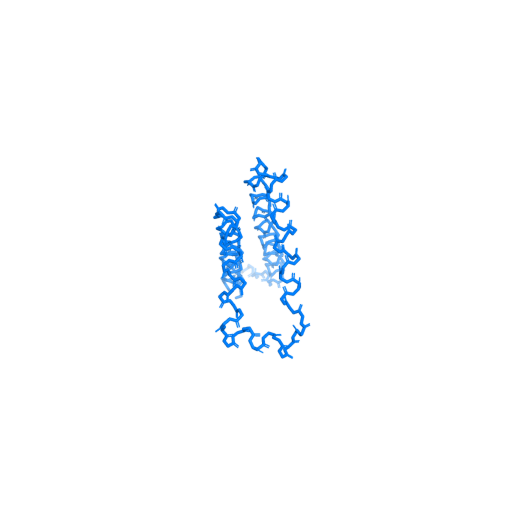1.00 84.81 90 GLY A O 1
ATOM 706 N N . THR A 1 91 ? -2.124 6.186 4.939 1.00 89.44 91 THR A N 1
ATOM 707 C CA . THR A 1 91 ? -1.997 6.224 6.405 1.00 89.44 91 THR A CA 1
ATOM 708 C C . THR A 1 91 ? -2.967 7.230 7.028 1.00 89.44 91 THR A C 1
ATOM 710 O O . THR A 1 91 ? -3.657 6.903 7.995 1.00 89.44 91 THR A O 1
ATOM 713 N N . LEU A 1 92 ? -3.078 8.433 6.453 1.00 89.75 92 LEU A N 1
ATOM 714 C CA . LEU A 1 92 ? -4.014 9.464 6.910 1.00 89.75 92 LEU A CA 1
ATOM 715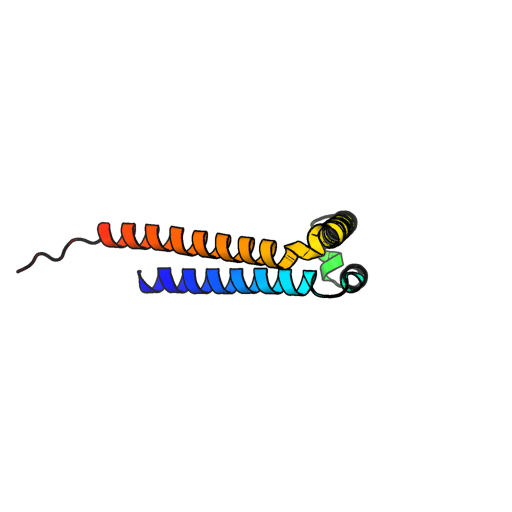 C C . LEU A 1 92 ? -5.472 9.021 6.788 1.00 89.75 92 LEU A C 1
ATOM 717 O O . LEU A 1 92 ? -6.250 9.265 7.705 1.00 89.75 92 LEU A O 1
ATOM 721 N N . VAL A 1 93 ? -5.844 8.346 5.700 1.00 89.94 93 VAL A N 1
ATOM 722 C CA . VAL A 1 93 ? -7.203 7.815 5.514 1.00 89.94 93 VAL A CA 1
ATOM 723 C C . VAL A 1 93 ? -7.515 6.753 6.567 1.00 89.94 93 VAL A C 1
ATOM 725 O O . VAL A 1 93 ? -8.541 6.844 7.242 1.00 89.94 93 VAL A O 1
ATOM 728 N N . VAL A 1 94 ? -6.620 5.780 6.764 1.00 87.88 94 VAL A N 1
ATOM 729 C CA . VAL A 1 94 ? -6.810 4.701 7.748 1.00 87.88 94 VAL A CA 1
ATOM 730 C C . VAL A 1 94 ? -6.920 5.261 9.170 1.00 87.88 94 VAL A C 1
ATOM 732 O O . VAL A 1 94 ? -7.833 4.889 9.915 1.00 87.88 94 VAL A O 1
ATOM 735 N N . LEU A 1 95 ? -6.041 6.194 9.543 1.00 88.38 95 LEU A N 1
ATOM 736 C CA . LEU A 1 95 ? -6.082 6.849 10.852 1.00 88.38 95 LEU A CA 1
ATOM 737 C C . LEU A 1 95 ? -7.295 7.770 11.006 1.00 88.38 95 LEU A C 1
ATOM 739 O O . LEU A 1 95 ? -7.907 7.781 12.071 1.00 88.38 95 LEU A O 1
ATOM 743 N N . GLY A 1 96 ? -7.676 8.503 9.960 1.00 90.31 96 GLY A N 1
ATOM 744 C CA . GLY A 1 96 ? -8.829 9.400 9.962 1.00 90.31 96 GLY A CA 1
ATOM 745 C C . GLY A 1 96 ? -10.140 8.645 10.161 1.00 90.31 96 GLY A C 1
ATOM 746 O O . GLY A 1 96 ? -10.908 8.973 11.064 1.00 90.31 96 GLY A O 1
ATOM 747 N N . ILE A 1 97 ? -10.358 7.577 9.389 1.00 88.94 97 ILE A N 1
ATOM 748 C CA . ILE A 1 97 ? -11.526 6.697 9.539 1.00 88.94 97 ILE A CA 1
ATOM 749 C C . ILE A 1 97 ? -11.547 6.088 10.945 1.00 88.94 97 ILE A C 1
ATOM 751 O O . ILE A 1 97 ? -12.560 6.168 11.638 1.00 88.94 97 ILE A O 1
ATOM 755 N N . THR A 1 98 ? -10.415 5.547 11.404 1.00 90.12 98 THR A N 1
ATOM 756 C CA . THR A 1 98 ? -10.304 4.964 12.751 1.00 90.12 98 THR A CA 1
ATOM 757 C C . THR A 1 98 ? -10.601 5.994 13.840 1.00 90.12 98 THR A C 1
ATOM 759 O O . THR A 1 98 ? -11.318 5.688 14.789 1.00 90.12 98 THR A O 1
ATOM 762 N N . GLY A 1 99 ? -10.086 7.217 13.713 1.00 86.81 99 GLY A N 1
ATOM 763 C CA . GLY A 1 99 ? -10.314 8.304 14.661 1.00 86.81 99 GLY A CA 1
ATOM 764 C C . GLY A 1 99 ? -11.779 8.736 14.720 1.00 86.81 99 GLY A C 1
ATOM 765 O O . GLY A 1 99 ? -12.318 8.919 15.811 1.00 86.81 99 GLY A O 1
ATOM 766 N N . LEU A 1 100 ? -12.453 8.824 13.571 1.00 90.75 100 LEU A N 1
ATOM 767 C CA . LEU A 1 100 ? -13.888 9.116 13.506 1.00 90.75 100 LEU A CA 1
ATOM 768 C C . LEU A 1 100 ? -14.721 8.002 14.150 1.00 90.75 100 LEU A C 1
ATOM 770 O O . LEU A 1 100 ? -15.598 8.286 14.966 1.00 90.75 100 LEU A O 1
ATOM 774 N N . LEU A 1 101 ? -14.410 6.738 13.850 1.00 87.62 101 LEU A N 1
ATOM 775 C CA . LEU A 1 101 ? -15.048 5.581 14.484 1.00 87.62 101 LEU A CA 1
ATOM 776 C C . LEU A 1 101 ? -14.788 5.539 15.992 1.00 87.62 101 LEU A C 1
ATOM 778 O O . LEU A 1 101 ? -15.705 5.265 16.761 1.00 87.62 101 LEU A O 1
ATOM 782 N N . HIS A 1 102 ? -13.567 5.852 16.429 1.00 88.19 102 HIS A N 1
ATOM 783 C CA . HIS A 1 102 ? -13.229 5.973 17.844 1.00 88.19 102 HIS A CA 1
ATOM 784 C C . HIS A 1 102 ? -14.150 6.994 18.516 1.00 88.19 102 HIS A C 1
ATOM 786 O O . HIS A 1 102 ? -14.765 6.704 19.543 1.00 88.19 102 HIS A O 1
ATOM 792 N N . LEU A 1 103 ? -14.259 8.188 17.937 1.00 87.12 103 LEU A N 1
ATOM 793 C CA . LEU A 1 103 ? -15.038 9.278 18.512 1.00 87.12 103 LEU A CA 1
ATOM 794 C C . LEU A 1 103 ? -16.536 8.942 18.550 1.00 87.12 103 LEU A C 1
ATOM 796 O O . LEU A 1 103 ? -17.168 9.127 19.586 1.00 87.12 103 LEU A O 1
ATOM 800 N N . ALA A 1 104 ? -17.069 8.343 17.482 1.00 87.25 104 ALA A N 1
ATOM 801 C CA . ALA A 1 104 ? -18.450 7.865 17.427 1.00 87.25 104 ALA A CA 1
ATOM 802 C C . ALA A 1 104 ? -18.743 6.790 18.490 1.00 87.25 104 ALA A C 1
ATOM 804 O O . ALA A 1 104 ? -19.751 6.872 19.193 1.00 87.25 104 ALA A O 1
ATOM 805 N N . ILE A 1 105 ? -17.842 5.813 18.662 1.00 84.44 105 ILE A N 1
ATOM 806 C CA . ILE A 1 105 ? -17.981 4.780 19.699 1.00 84.44 105 ILE A CA 1
ATOM 807 C C . ILE A 1 105 ? -17.949 5.423 21.084 1.00 84.44 105 ILE A C 1
ATOM 809 O O . ILE A 1 105 ? -18.791 5.099 21.917 1.00 84.44 105 ILE A O 1
ATOM 813 N N . ARG A 1 106 ? -17.019 6.350 21.333 1.00 83.44 106 ARG A N 1
ATOM 814 C CA . ARG A 1 106 ? -16.901 7.039 22.623 1.00 83.44 106 ARG A CA 1
ATOM 815 C C . ARG A 1 106 ? -18.157 7.841 22.965 1.00 83.44 106 ARG A C 1
ATOM 817 O O . ARG A 1 106 ? -18.608 7.759 24.101 1.00 83.44 106 ARG A O 1
ATOM 824 N N . GLU A 1 107 ? -18.717 8.572 22.007 1.00 85.88 107 GLU A N 1
ATOM 825 C CA . GLU A 1 107 ? -19.921 9.385 22.225 1.00 85.88 107 GLU A CA 1
ATOM 826 C C . GLU A 1 107 ? -21.178 8.521 22.422 1.00 85.88 107 GLU A C 1
ATOM 828 O O . GLU A 1 107 ? -22.088 8.894 23.155 1.00 85.88 107 GLU A O 1
ATOM 833 N N . SER A 1 108 ? -21.211 7.328 21.818 1.00 80.94 108 SER A N 1
ATOM 834 C CA . SER A 1 108 ? -22.307 6.364 21.989 1.00 80.94 108 SER A CA 1
ATOM 835 C C . SER A 1 108 ? -22.283 5.602 23.324 1.00 80.94 108 SER A C 1
ATOM 837 O O . SER A 1 108 ? -23.251 4.915 23.655 1.00 80.94 108 SER A O 1
ATOM 839 N N . GLN A 1 109 ? -21.193 5.691 24.097 1.00 78.19 109 GLN A N 1
ATOM 840 C CA . GLN A 1 109 ? -21.107 5.055 25.412 1.00 78.19 109 GLN A CA 1
ATOM 841 C C . GLN A 1 109 ? -21.904 5.885 26.433 1.00 78.19 109 GLN A C 1
ATOM 843 O O . GLN A 1 109 ? -21.691 7.096 26.535 1.00 78.19 109 GLN A O 1
ATOM 848 N N . PRO A 1 110 ? -22.799 5.269 27.225 1.00 68.75 110 PRO A N 1
ATOM 849 C CA . PRO A 1 110 ? -23.521 5.990 28.265 1.00 68.75 110 PRO A CA 1
ATOM 850 C C . PRO A 1 110 ? -22.524 6.585 29.266 1.00 68.75 110 PRO A C 1
ATOM 852 O O . PRO A 1 110 ? -21.658 5.882 29.790 1.00 68.75 110 PRO A O 1
ATOM 855 N N . LYS A 1 111 ? -22.637 7.895 29.531 1.00 69.12 111 LYS A N 1
ATOM 856 C CA . LYS A 1 111 ? -21.854 8.556 30.583 1.00 69.12 111 LYS A CA 1
ATOM 857 C C . LYS A 1 111 ? -22.107 7.828 31.909 1.00 69.12 111 LYS A C 1
ATOM 859 O O . LYS A 1 111 ? -23.275 7.617 32.244 1.00 69.12 111 LYS A O 1
ATOM 864 N N . PRO A 1 112 ? -21.062 7.459 32.672 1.00 55.91 112 PRO A N 1
ATOM 865 C CA . PRO A 1 112 ? -21.267 6.927 34.008 1.00 55.91 112 PRO A CA 1
ATOM 866 C C . PRO A 1 112 ? -21.998 7.994 34.826 1.00 55.91 112 PRO A C 1
ATOM 868 O O . PRO A 1 112 ? -21.547 9.138 34.902 1.00 55.91 112 PRO A O 1
ATOM 871 N N . LEU A 1 113 ? -23.153 7.626 35.382 1.00 59.25 113 LEU A N 1
ATOM 872 C CA . LEU A 1 113 ? -23.845 8.434 36.378 1.00 59.25 113 LEU A CA 1
ATOM 873 C C . LEU A 1 113 ? -22.864 8.621 37.538 1.00 59.25 113 LEU A C 1
ATOM 875 O O . LEU A 1 113 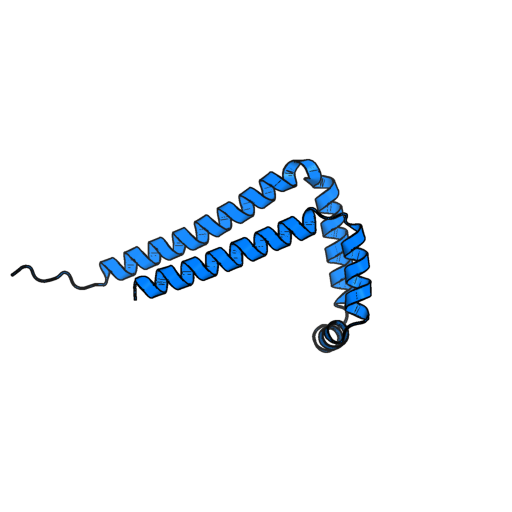? -22.533 7.658 38.225 1.00 59.25 113 LEU A O 1
ATOM 879 N N . SER A 1 114 ? -22.338 9.834 37.696 1.00 60.09 114 SER A N 1
ATOM 880 C CA . SER A 1 114 ? -21.557 10.204 38.870 1.00 60.09 114 SER A CA 1
ATOM 881 C C . SER A 1 114 ? -22.460 10.055 40.094 1.00 60.09 114 SER A C 1
ATOM 883 O O . SER A 1 114 ? -23.436 10.798 40.213 1.00 60.09 114 SER A O 1
ATOM 885 N N . SER A 1 115 ? -22.167 9.068 40.941 1.00 54.97 115 SER A N 1
ATOM 886 C CA . SER A 1 115 ? -22.709 8.941 42.298 1.00 54.97 115 SER A CA 1
ATOM 887 C C . SER A 1 115 ? -21.983 9.875 43.252 1.00 54.97 115 SER A C 1
ATOM 889 O O . SER A 1 115 ? -20.731 9.867 43.174 1.00 54.97 115 SER A O 1
#

Radius of gyration: 21.16 Å; chains: 1; bounding box: 40×36×65 Å